Protein AF-A0A7C4UNW9-F1 (afdb_monomer_lite)

Sequence (40 aa):
MVSAIITTYNRRPFIREAIESVLSQDYKLKEIIVVDDGSE

Structure (mmCIF, N/CA/C/O backbone):
data_AF-A0A7C4UNW9-F1
#
_entry.id   AF-A0A7C4UNW9-F1
#
loop_
_atom_site.group_PDB
_atom_site.id
_atom_site.type_symbol
_atom_site.label_atom_id
_atom_site.label_alt_id
_atom_site.label_comp_id
_atom_site.label_asym_id
_atom_site.label_entity_id
_atom_site.label_seq_id
_atom_site.pdbx_PDB_ins_code
_atom_site.Cartn_x
_atom_site.Cartn_y
_atom_site.Cartn_z
_atom_site.occupancy
_atom_site.B_iso_or_equiv
_atom_site.auth_seq_id
_atom_site.auth_comp_id
_atom_site.auth_asym_id
_atom_site.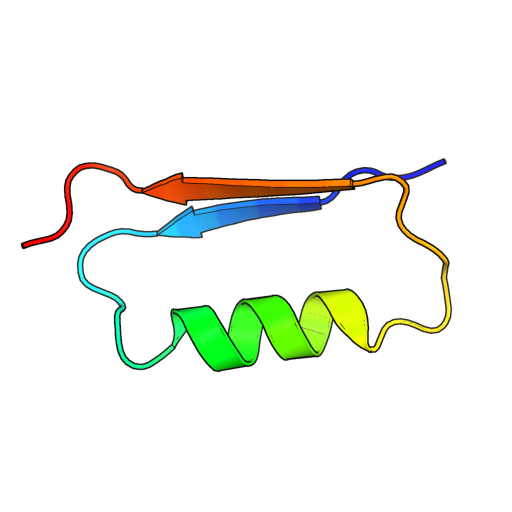auth_atom_id
_atom_site.pdbx_PDB_model_num
ATOM 1 N N . MET A 1 1 ? -12.906 9.201 8.810 1.00 88.00 1 MET A N 1
ATOM 2 C CA . MET A 1 1 ? -12.759 8.090 7.849 1.00 88.00 1 MET A CA 1
ATOM 3 C C . MET A 1 1 ? -11.641 8.469 6.904 1.00 88.00 1 MET A C 1
ATOM 5 O O . MET A 1 1 ? -11.656 9.597 6.427 1.00 88.00 1 MET A O 1
ATOM 9 N N . VAL A 1 2 ? -10.673 7.578 6.703 1.00 96.06 2 VAL A N 1
ATOM 10 C CA . VAL A 1 2 ? -9.454 7.848 5.928 1.00 96.06 2 VAL A CA 1
ATOM 11 C C . VAL A 1 2 ? -9.258 6.725 4.914 1.00 96.06 2 VAL A C 1
ATOM 13 O O . VAL A 1 2 ? -9.476 5.559 5.249 1.00 96.06 2 VAL A O 1
ATOM 16 N N . SER A 1 3 ? -8.852 7.091 3.702 1.00 97.38 3 SER A N 1
ATOM 17 C CA . SER A 1 3 ? -8.409 6.174 2.650 1.00 97.38 3 SER A CA 1
ATOM 18 C C . SER A 1 3 ? -6.929 6.445 2.378 1.00 97.38 3 SER A C 1
ATOM 20 O O . SER A 1 3 ? -6.522 7.608 2.340 1.00 97.38 3 SER A O 1
ATOM 22 N N . ALA A 1 4 ? -6.129 5.393 2.208 1.00 97.56 4 ALA A N 1
ATOM 23 C CA . ALA A 1 4 ? -4.703 5.512 1.904 1.00 97.56 4 ALA A CA 1
ATOM 24 C C . ALA A 1 4 ? -4.442 5.197 0.425 1.00 97.56 4 ALA A C 1
ATOM 26 O O . ALA A 1 4 ? -4.965 4.214 -0.098 1.00 97.56 4 ALA A O 1
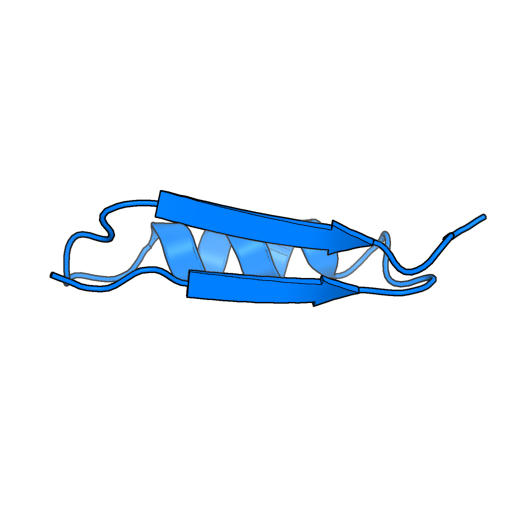ATOM 27 N N . ILE A 1 5 ? -3.625 6.017 -0.239 1.00 98.06 5 ILE A N 1
ATOM 28 C CA . ILE A 1 5 ? -3.220 5.812 -1.636 1.00 98.06 5 ILE A CA 1
ATOM 29 C C . ILE A 1 5 ? -1.709 5.583 -1.670 1.00 98.06 5 ILE A C 1
ATOM 31 O O . ILE A 1 5 ? -0.949 6.417 -1.181 1.00 98.06 5 ILE A O 1
ATOM 35 N N . ILE A 1 6 ? -1.284 4.461 -2.251 1.00 97.94 6 ILE A N 1
ATOM 36 C CA . ILE A 1 6 ? 0.124 4.093 -2.430 1.00 97.94 6 ILE A CA 1
ATOM 37 C C . ILE A 1 6 ? 0.404 4.031 -3.930 1.00 97.94 6 ILE A C 1
ATOM 39 O O . ILE A 1 6 ? -0.125 3.166 -4.623 1.00 97.94 6 ILE A O 1
ATOM 43 N N . THR A 1 7 ? 1.238 4.935 -4.440 1.00 97.69 7 THR A N 1
ATOM 44 C CA . THR A 1 7 ? 1.710 4.893 -5.829 1.00 97.69 7 THR A CA 1
ATOM 45 C C . THR A 1 7 ? 3.068 4.199 -5.903 1.00 97.69 7 THR A C 1
ATOM 47 O O . THR A 1 7 ? 3.937 4.394 -5.047 1.00 97.69 7 THR A O 1
ATOM 50 N N . THR A 1 8 ? 3.270 3.355 -6.911 1.00 97.38 8 THR A N 1
ATOM 51 C CA . THR A 1 8 ? 4.507 2.585 -7.076 1.00 97.38 8 THR A CA 1
ATOM 52 C C . THR A 1 8 ? 4.879 2.415 -8.546 1.00 97.38 8 THR A C 1
ATOM 54 O O . THR A 1 8 ? 4.015 2.349 -9.411 1.00 97.38 8 THR A O 1
ATOM 57 N N . TYR A 1 9 ? 6.185 2.346 -8.807 1.00 97.19 9 TYR A N 1
ATOM 58 C CA . TYR A 1 9 ? 6.772 2.023 -10.106 1.00 97.19 9 TYR A CA 1
ATOM 59 C C . TYR A 1 9 ? 8.139 1.364 -9.892 1.00 97.19 9 TYR A C 1
ATOM 61 O O . TYR A 1 9 ? 8.997 1.943 -9.223 1.00 97.19 9 TYR A O 1
ATOM 69 N N . ASN A 1 10 ? 8.332 0.146 -10.399 1.00 95.69 10 ASN A N 1
ATOM 70 C CA . ASN A 1 10 ? 9.542 -0.677 -10.278 1.00 95.69 10 ASN A CA 1
ATOM 71 C C . ASN A 1 10 ? 10.092 -0.810 -8.842 1.00 95.69 10 ASN A C 1
ATOM 73 O O . ASN A 1 10 ? 11.297 -0.908 -8.614 1.00 95.69 10 ASN A O 1
ATOM 77 N N . ARG A 1 11 ? 9.200 -0.846 -7.842 1.00 93.25 11 ARG A N 1
ATOM 78 C CA . ARG A 1 11 ? 9.537 -0.942 -6.405 1.00 93.25 11 ARG A CA 1
ATOM 79 C C . ARG A 1 11 ? 9.033 -2.234 -5.756 1.00 93.25 11 ARG A C 1
ATOM 81 O O . ARG A 1 11 ? 8.633 -2.233 -4.592 1.00 93.25 11 ARG A O 1
ATOM 88 N N . ARG A 1 12 ? 9.105 -3.358 -6.484 1.00 91.88 12 ARG A N 1
ATOM 89 C CA . ARG A 1 12 ? 8.741 -4.702 -5.980 1.00 91.88 12 ARG A CA 1
ATOM 90 C C . ARG A 1 12 ? 9.287 -5.020 -4.576 1.00 91.88 12 ARG A C 1
ATOM 92 O O . ARG A 1 12 ? 8.520 -5.562 -3.785 1.00 91.88 12 ARG A O 1
ATOM 99 N N . PRO A 1 13 ? 10.543 -4.676 -4.219 1.00 94.38 13 PRO A N 1
ATOM 100 C CA . PRO A 1 13 ? 11.059 -4.987 -2.885 1.00 94.38 13 PRO A CA 1
ATOM 101 C C . PRO A 1 13 ? 10.374 -4.206 -1.753 1.00 94.38 13 PRO A C 1
ATOM 103 O O . PRO A 1 13 ? 10.290 -4.711 -0.641 1.00 94.38 13 PRO A O 1
A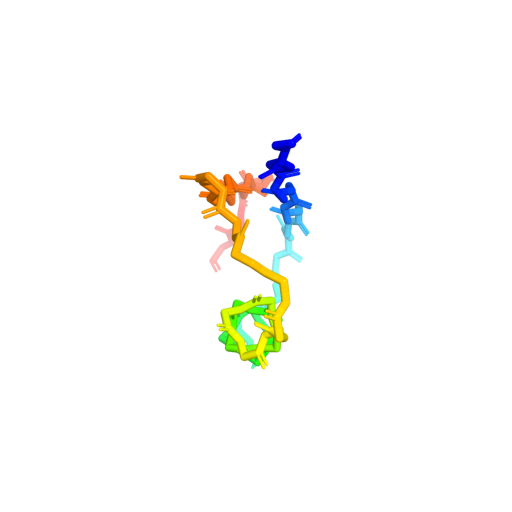TOM 106 N N . PHE A 1 14 ? 9.867 -3.000 -2.027 1.00 96.25 14 PHE A N 1
ATOM 107 C CA . PHE A 1 14 ? 9.402 -2.057 -0.999 1.00 96.25 14 PHE A CA 1
ATOM 108 C C . PHE A 1 14 ? 7.881 -2.004 -0.860 1.00 96.25 14 PHE A C 1
ATOM 110 O O . PHE A 1 14 ? 7.368 -1.596 0.179 1.00 96.25 14 PHE A O 1
ATOM 117 N N . ILE A 1 15 ? 7.138 -2.413 -1.895 1.00 96.88 15 ILE A N 1
ATOM 118 C CA . ILE A 1 15 ? 5.676 -2.286 -1.892 1.00 96.88 15 ILE A CA 1
ATOM 119 C C . ILE A 1 15 ? 5.018 -3.105 -0.773 1.00 96.88 15 ILE A C 1
ATOM 121 O O . ILE A 1 15 ? 4.025 -2.670 -0.198 1.00 96.88 15 ILE A O 1
ATOM 125 N N . ARG A 1 16 ? 5.605 -4.252 -0.410 1.00 96.81 16 ARG A N 1
ATOM 126 C CA . ARG A 1 16 ? 5.142 -5.073 0.717 1.00 96.81 16 ARG A CA 1
ATOM 127 C C . ARG A 1 16 ? 5.232 -4.313 2.037 1.00 96.81 16 ARG A C 1
ATOM 129 O O . ARG A 1 16 ? 4.227 -4.190 2.725 1.00 96.81 16 ARG A O 1
ATOM 136 N N . GLU A 1 17 ? 6.414 -3.796 2.357 1.00 98.00 17 GLU A N 1
ATOM 137 C CA . GLU A 1 17 ? 6.662 -3.071 3.607 1.00 98.00 17 GLU A CA 1
ATOM 138 C C . GLU A 1 17 ? 5.774 -1.823 3.705 1.00 98.00 17 GLU A C 1
ATOM 140 O O . GLU A 1 17 ? 5.197 -1.548 4.754 1.00 98.00 17 GLU A O 1
ATOM 145 N N . ALA A 1 18 ? 5.582 -1.109 2.589 1.00 97.50 18 ALA A N 1
ATOM 146 C CA . ALA A 1 18 ? 4.690 0.046 2.534 1.00 97.50 18 ALA A CA 1
ATOM 147 C C . ALA A 1 18 ? 3.229 -0.325 2.847 1.00 97.50 18 ALA A C 1
ATOM 149 O O . ALA A 1 18 ? 2.569 0.366 3.622 1.00 97.50 18 ALA A O 1
ATOM 150 N N . ILE A 1 19 ? 2.723 -1.425 2.278 1.00 97.44 19 ILE A N 1
ATOM 151 C CA . ILE A 1 19 ? 1.368 -1.918 2.566 1.00 97.44 19 ILE A CA 1
ATOM 152 C C . ILE A 1 19 ? 1.257 -2.356 4.032 1.00 97.44 19 ILE A C 1
ATOM 154 O O . ILE A 1 19 ? 0.295 -1.990 4.705 1.00 97.44 19 ILE A O 1
ATOM 158 N N . GLU A 1 20 ? 2.237 -3.104 4.542 1.00 97.75 20 GLU A N 1
ATOM 159 C CA . GLU A 1 20 ? 2.257 -3.591 5.928 1.00 97.75 20 GLU A CA 1
ATOM 160 C C . GLU A 1 20 ? 2.292 -2.433 6.939 1.00 97.75 20 GLU A C 1
ATOM 162 O O . GLU A 1 20 ? 1.527 -2.446 7.902 1.00 97.75 20 GLU A O 1
ATOM 167 N N . SER A 1 21 ? 3.083 -1.389 6.676 1.00 97.50 21 SER A N 1
ATOM 168 C CA . SER A 1 21 ? 3.153 -0.177 7.505 1.00 97.50 21 SER A CA 1
ATOM 169 C C . SER A 1 21 ? 1.819 0.575 7.579 1.00 97.50 21 SER A C 1
ATOM 171 O O . SER A 1 21 ? 1.430 1.071 8.637 1.00 97.50 21 SER A O 1
ATOM 173 N N . VAL A 1 22 ? 1.097 0.656 6.460 1.00 97.25 22 VAL A N 1
ATOM 174 C CA . VAL A 1 22 ? -0.213 1.317 6.397 1.00 97.25 22 VAL A CA 1
ATOM 175 C C . VAL A 1 22 ? -1.286 0.467 7.089 1.00 97.25 22 VAL A C 1
ATOM 177 O O . VAL A 1 22 ? -2.149 1.003 7.781 1.00 97.25 22 VAL A O 1
ATOM 180 N N . LEU A 1 23 ? -1.211 -0.861 6.968 1.00 96.00 23 LEU A N 1
ATOM 181 C CA . LEU A 1 23 ? -2.112 -1.789 7.658 1.00 96.00 23 LEU A CA 1
ATOM 182 C C . LEU A 1 23 ? -1.898 -1.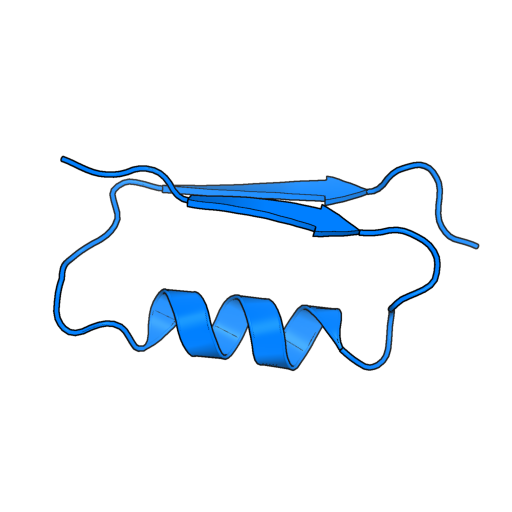830 9.177 1.00 96.00 23 LEU A C 1
ATOM 184 O O . LEU A 1 23 ? -2.844 -2.126 9.904 1.00 96.00 23 LEU A O 1
ATOM 188 N N . SER A 1 24 ? -0.688 -1.541 9.663 1.00 97.31 24 SER A N 1
ATOM 189 C CA . SER A 1 24 ? -0.352 -1.601 11.090 1.00 97.31 24 SER A CA 1
ATOM 190 C C . SER A 1 24 ? -0.710 -0.337 11.881 1.00 97.31 24 SER A C 1
ATOM 192 O O . SER A 1 24 ? -0.315 -0.222 13.038 1.00 97.31 24 SER A O 1
ATOM 194 N N . GLN A 1 25 ? -1.392 0.641 11.281 1.00 96.62 25 GLN A N 1
ATOM 195 C CA . GLN A 1 25 ? -1.752 1.880 11.973 1.00 96.62 25 GLN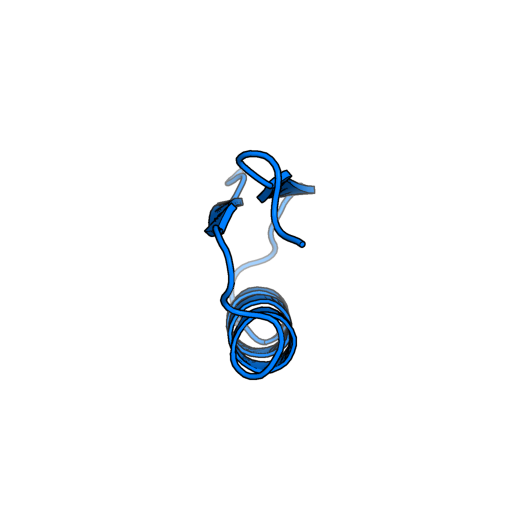 A CA 1
ATOM 196 C C . GLN A 1 25 ? -2.837 1.656 13.036 1.00 96.62 25 GLN A C 1
ATOM 198 O O . GLN A 1 25 ? -3.821 0.955 12.805 1.00 96.62 25 GLN A O 1
ATOM 203 N N . ASP A 1 26 ? -2.711 2.344 14.176 1.00 97.44 26 ASP A N 1
ATOM 204 C CA . ASP A 1 26 ? -3.718 2.325 15.251 1.00 97.44 26 ASP A CA 1
ATOM 205 C C . ASP A 1 26 ? -5.071 2.908 14.804 1.00 97.44 26 ASP A C 1
ATOM 207 O O . ASP A 1 26 ? -6.133 2.575 15.340 1.00 97.44 26 ASP A O 1
ATOM 211 N N . TYR A 1 27 ? -5.051 3.790 13.800 1.00 96.12 27 TYR A N 1
ATOM 212 C CA . TYR A 1 27 ? -6.256 4.343 13.196 1.00 96.12 27 TYR A CA 1
ATOM 213 C C . TYR A 1 27 ? -6.774 3.439 12.074 1.00 96.12 27 TYR A C 1
ATOM 215 O O . TYR A 1 27 ? -6.075 3.170 11.100 1.00 96.12 27 TYR A O 1
ATOM 223 N N . LYS A 1 28 ? -8.047 3.032 12.153 1.00 94.62 28 LYS A N 1
ATOM 224 C CA . LYS A 1 28 ? -8.662 2.181 11.126 1.00 94.62 28 LYS A CA 1
ATOM 225 C C . LYS A 1 28 ? -8.843 2.913 9.797 1.00 94.62 28 LYS A C 1
ATOM 227 O O . LYS A 1 28 ? -9.598 3.884 9.696 1.00 94.62 28 LYS A O 1
ATOM 232 N N . LEU A 1 29 ? -8.225 2.365 8.760 1.00 96.31 29 LEU A N 1
ATOM 233 C CA . LEU A 1 29 ? -8.442 2.772 7.378 1.00 96.31 29 LEU A CA 1
ATOM 234 C C . LEU A 1 29 ? -9.747 2.191 6.840 1.00 96.31 29 LEU A C 1
ATOM 236 O O . LEU A 1 29 ? -10.162 1.090 7.203 1.00 96.31 29 LEU A O 1
ATOM 240 N N . LYS A 1 30 ? -10.385 2.944 5.947 1.00 97.06 30 LYS A N 1
ATOM 241 C CA . LYS A 1 30 ? -11.538 2.475 5.180 1.00 97.06 30 LYS A CA 1
ATOM 242 C C . LYS A 1 30 ? -11.100 1.544 4.051 1.00 97.06 30 LYS A C 1
ATOM 244 O O . LYS A 1 30 ? -11.722 0.513 3.829 1.00 97.06 30 LYS A O 1
ATOM 249 N N . GLU A 1 31 ? -10.053 1.941 3.333 1.00 97.31 31 GLU A N 1
ATOM 250 C CA . GLU A 1 31 ? -9.521 1.247 2.163 1.00 97.31 31 GLU A CA 1
ATOM 251 C C . GLU A 1 31 ? -8.060 1.652 1.914 1.00 97.31 31 GLU A C 1
ATOM 253 O O . GLU A 1 31 ? -7.615 2.725 2.340 1.00 97.31 31 GLU A O 1
ATOM 258 N N . ILE A 1 32 ? -7.339 0.789 1.198 1.00 97.62 32 ILE A N 1
ATOM 259 C CA . ILE A 1 32 ? -5.998 1.046 0.672 1.00 97.62 32 ILE A CA 1
ATOM 260 C C . ILE A 1 32 ? -6.069 0.860 -0.841 1.00 97.62 32 ILE A C 1
ATOM 262 O O . ILE A 1 32 ? -6.508 -0.186 -1.316 1.00 97.62 32 ILE A O 1
ATOM 266 N N . ILE A 1 33 ? -5.640 1.872 -1.589 1.00 97.94 33 ILE A N 1
ATOM 267 C CA . ILE A 1 33 ? -5.618 1.868 -3.051 1.00 97.94 33 ILE A CA 1
ATOM 268 C C . ILE A 1 33 ? -4.158 1.870 -3.490 1.00 97.94 33 ILE A C 1
ATOM 270 O O . ILE A 1 33 ? -3.427 2.822 -3.218 1.00 97.94 33 ILE A O 1
ATOM 274 N N . VAL A 1 34 ? -3.735 0.804 -4.166 1.00 97.50 34 VAL A N 1
ATOM 275 C CA . VAL A 1 34 ? -2.392 0.705 -4.746 1.00 97.50 34 VAL A CA 1
ATOM 276 C C . VAL A 1 34 ? -2.484 1.010 -6.235 1.00 97.50 34 VAL A C 1
ATOM 278 O O . VAL A 1 34 ? -3.237 0.355 -6.952 1.00 97.50 34 VAL A O 1
ATOM 281 N N . VAL A 1 35 ? -1.729 2.009 -6.686 1.00 98.00 35 VAL A N 1
ATOM 282 C CA . VAL A 1 35 ? -1.644 2.407 -8.094 1.00 98.00 35 VAL A CA 1
ATOM 283 C C . VAL A 1 35 ? -0.241 2.091 -8.591 1.00 98.00 35 VAL A C 1
ATOM 285 O O . VAL A 1 35 ? 0.730 2.718 -8.164 1.00 98.00 35 VAL A O 1
ATOM 288 N N . ASP A 1 36 ? -0.146 1.099 -9.468 1.00 97.19 36 ASP A N 1
ATOM 289 C CA . ASP A 1 36 ? 1.092 0.749 -10.154 1.00 97.19 36 ASP A CA 1
ATOM 290 C C . ASP A 1 36 ? 1.158 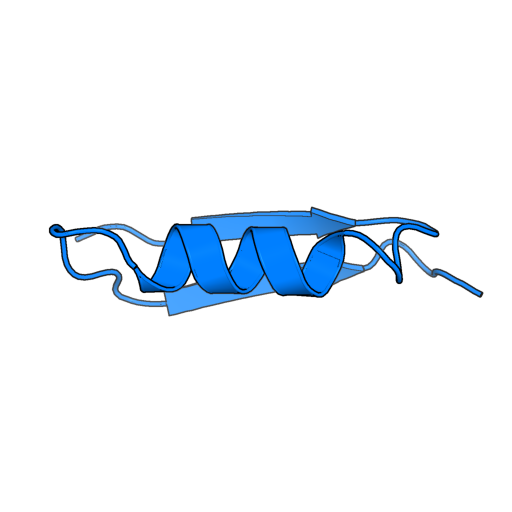1.458 -11.511 1.00 97.19 36 ASP A C 1
ATOM 292 O O . ASP A 1 36 ? 0.236 1.335 -12.317 1.00 97.19 36 ASP A O 1
ATOM 296 N N . ASP A 1 37 ? 2.234 2.207 -11.750 1.00 96.94 37 ASP A N 1
ATOM 297 C CA . ASP A 1 37 ? 2.437 3.003 -12.970 1.00 96.94 37 ASP A CA 1
ATOM 298 C C . ASP A 1 37 ? 3.115 2.192 -14.093 1.00 96.94 37 ASP A C 1
ATOM 300 O O . ASP A 1 37 ? 3.985 2.684 -14.806 1.00 96.94 37 ASP A O 1
ATOM 304 N N . GLY A 1 38 ? 2.766 0.907 -14.217 1.00 95.81 38 GLY A N 1
ATOM 305 C CA . GLY A 1 38 ? 3.286 0.021 -15.261 1.00 95.81 38 GLY A CA 1
ATOM 306 C C . GLY A 1 38 ? 4.666 -0.562 -14.959 1.00 95.81 38 GLY A C 1
ATOM 307 O O . GLY A 1 38 ? 5.538 -0.549 -15.825 1.00 95.81 38 GLY A O 1
ATOM 308 N N . SER A 1 39 ? 4.874 -1.067 -13.742 1.00 92.50 39 SER A N 1
ATOM 309 C CA . SER A 1 39 ? 6.114 -1.752 -13.366 1.00 92.50 39 SER A CA 1
ATOM 310 C C . SER A 1 39 ? 6.365 -3.012 -14.211 1.00 92.50 39 SER A C 1
ATOM 312 O O . SER A 1 39 ? 5.431 -3.760 -14.506 1.00 92.50 39 SER A O 1
ATOM 314 N N . GLU A 1 40 ? 7.635 -3.296 -14.515 1.00 86.69 40 GLU A N 1
ATOM 315 C CA . GLU A 1 40 ? 8.086 -4.538 -15.178 1.00 86.69 40 GLU A CA 1
ATOM 316 C C . GLU A 1 40 ? 8.243 -5.721 -14.210 1.00 86.69 40 GLU A C 1
ATOM 318 O O . GLU A 1 40 ? 8.532 -5.525 -13.002 1.00 86.69 40 GLU A O 1
#

pLDDT: mean 96.17, std 2.49, range [86.69, 98.06]

Secondary structure (DSSP, 8-state):
--EEEEEESS-HHHHHHHHHHHHT-SSPPSEEEEEE----

Radius of gyration: 10.87 Å; chains: 1; bounding box: 24×13×30 Å

Foldseek 3Di:
DAEAEAEDAQPVVCVVVVVVVVVPDPDDHPYYHYHYPDHD